Protein AF-A0AAV3WJL6-F1 (afdb_monomer)

Structure (mmCIF, N/CA/C/O backbone):
data_AF-A0AAV3WJL6-F1
#
_entry.id   AF-A0AAV3WJL6-F1
#
loop_
_atom_site.group_PDB
_atom_site.id
_atom_site.type_symbol
_atom_site.label_atom_id
_atom_site.label_alt_id
_atom_site.label_comp_id
_atom_site.label_asym_id
_atom_site.label_entity_id
_atom_site.label_seq_id
_atom_site.pdbx_PDB_ins_code
_atom_site.Cartn_x
_atom_site.Cartn_y
_atom_site.Cartn_z
_atom_site.occupancy
_atom_site.B_iso_or_equiv
_atom_site.auth_seq_id
_atom_site.auth_comp_id
_atom_site.auth_asym_id
_atom_site.auth_atom_id
_atom_site.pdbx_PDB_model_num
ATOM 1 N N . MET A 1 1 ? -5.509 6.172 38.648 1.00 57.38 1 MET A N 1
ATOM 2 C CA . MET A 1 1 ? -6.120 6.877 37.500 1.00 57.38 1 MET A CA 1
ATOM 3 C C . MET A 1 1 ? -5.105 7.201 36.400 1.00 57.38 1 MET A C 1
ATOM 5 O O . MET A 1 1 ? -5.249 6.650 35.320 1.00 57.38 1 MET A O 1
ATOM 9 N N . LEU A 1 2 ? -4.018 7.942 36.666 1.00 64.94 2 LEU A N 1
ATOM 10 C CA . LEU A 1 2 ? -3.002 8.308 35.651 1.00 64.94 2 LEU A CA 1
ATOM 11 C C . LEU A 1 2 ? -2.346 7.112 34.917 1.00 64.94 2 LEU A C 1
ATOM 13 O O . LEU A 1 2 ? -2.157 7.148 33.707 1.00 64.94 2 LEU A O 1
ATOM 17 N N . LYS A 1 3 ? -2.081 6.005 35.629 1.00 65.00 3 LYS A N 1
ATOM 18 C CA . LYS A 1 3 ? -1.502 4.775 35.045 1.00 65.00 3 LYS A CA 1
ATOM 19 C C . LYS A 1 3 ? -2.378 4.136 33.956 1.00 65.00 3 LYS A C 1
ATOM 21 O O . LYS A 1 3 ? -1.848 3.507 33.046 1.00 65.00 3 LYS A O 1
ATOM 26 N N . HIS A 1 4 ? -3.700 4.282 34.052 1.00 71.44 4 HIS A N 1
ATOM 27 C CA . HIS A 1 4 ? -4.630 3.737 33.059 1.00 71.44 4 HIS A CA 1
ATOM 28 C C . HIS A 1 4 ? -4.715 4.636 31.826 1.00 71.44 4 HIS A C 1
ATOM 30 O O . HIS A 1 4 ? -4.775 4.117 30.719 1.00 71.44 4 HIS A O 1
ATOM 36 N N . VAL A 1 5 ? -4.613 5.956 32.012 1.00 75.94 5 VAL A N 1
ATOM 37 C CA . VAL A 1 5 ? -4.569 6.934 30.915 1.00 75.94 5 VAL A CA 1
ATOM 38 C C . VAL A 1 5 ? -3.337 6.705 30.037 1.00 75.94 5 VAL A C 1
ATOM 40 O O . VAL A 1 5 ? -3.480 6.569 28.828 1.00 75.94 5 VAL A O 1
ATOM 43 N N . CYS A 1 6 ? -2.144 6.542 30.624 1.00 73.88 6 CYS A N 1
ATOM 44 C CA . CYS A 1 6 ? -0.932 6.278 29.836 1.00 73.88 6 CYS A CA 1
ATOM 45 C C . CYS A 1 6 ? -0.997 4.955 29.057 1.00 73.88 6 CYS A C 1
ATOM 47 O O . CYS A 1 6 ? -0.553 4.898 27.914 1.00 73.88 6 CYS A O 1
ATOM 49 N N . LYS A 1 7 ? -1.572 3.895 29.647 1.00 75.12 7 LYS A N 1
ATOM 50 C CA . LYS A 1 7 ? -1.783 2.622 28.937 1.00 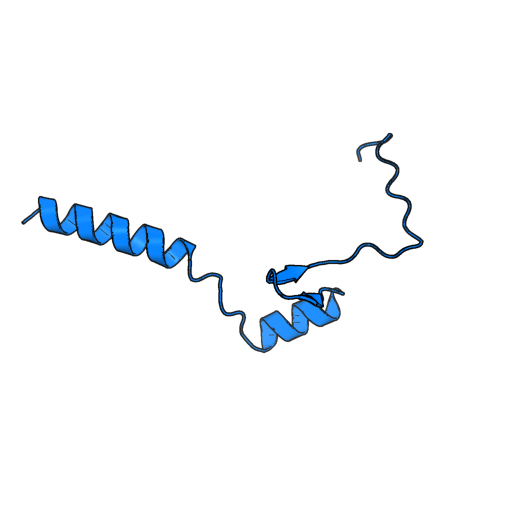75.12 7 LYS A CA 1
ATOM 51 C C . LYS A 1 7 ? -2.739 2.782 27.757 1.00 75.12 7 LYS A C 1
ATOM 53 O O . LYS A 1 7 ? -2.476 2.227 26.698 1.00 75.12 7 LYS A O 1
ATOM 58 N N . PHE A 1 8 ? -3.814 3.546 27.933 1.00 77.00 8 PHE A N 1
ATOM 59 C CA . PHE A 1 8 ? -4.794 3.782 26.877 1.00 77.00 8 PHE A CA 1
ATOM 60 C C . PHE A 1 8 ? -4.190 4.580 25.715 1.00 77.00 8 PHE A C 1
ATOM 62 O O . PHE A 1 8 ? -4.347 4.180 24.569 1.00 77.00 8 PHE A O 1
ATOM 69 N N . MET A 1 9 ? -3.411 5.624 26.019 1.00 74.88 9 MET A N 1
ATOM 70 C CA . MET A 1 9 ? -2.728 6.459 25.019 1.00 74.88 9 MET A CA 1
ATOM 71 C C . MET A 1 9 ? -1.726 5.666 24.167 1.00 74.88 9 MET A C 1
ATOM 73 O O . MET A 1 9 ? -1.618 5.895 22.965 1.00 74.88 9 MET A O 1
ATOM 77 N N . LEU A 1 10 ? -1.005 4.715 24.772 1.00 74.50 10 LEU A N 1
ATOM 78 C CA . LEU A 1 10 ? -0.098 3.825 24.041 1.00 74.50 10 LEU A CA 1
ATOM 79 C C . LEU A 1 10 ? -0.861 2.915 23.072 1.00 74.50 10 LEU A C 1
ATOM 81 O O . LEU A 1 10 ? -0.457 2.780 21.923 1.00 74.50 10 LEU A O 1
ATOM 85 N N . ILE A 1 11 ? -1.974 2.325 23.515 1.00 75.12 11 ILE A N 1
ATOM 86 C CA . ILE A 1 11 ? -2.786 1.428 22.681 1.00 75.12 11 ILE A CA 1
ATOM 87 C C . ILE A 1 11 ? -3.383 2.191 21.494 1.00 75.12 11 ILE A C 1
ATOM 89 O O . ILE A 1 11 ? -3.313 1.695 20.374 1.00 75.12 11 ILE A O 1
ATOM 93 N N . THR A 1 12 ? -3.897 3.405 21.718 1.00 67.44 12 THR A N 1
ATOM 94 C CA . THR A 1 12 ? -4.474 4.235 20.650 1.00 67.44 12 THR A CA 1
ATOM 95 C C . THR A 1 12 ? -3.420 4.702 19.645 1.00 67.44 12 THR A C 1
ATOM 97 O O . THR A 1 12 ? -3.642 4.634 18.440 1.00 67.44 12 THR A O 1
ATOM 100 N N . ALA A 1 13 ? -2.233 5.097 20.120 1.00 68.38 13 ALA A N 1
ATOM 101 C CA . ALA A 1 13 ? -1.133 5.500 19.243 1.00 68.38 13 ALA A CA 1
ATOM 102 C C . ALA A 1 13 ? -0.614 4.338 18.373 1.00 68.38 13 ALA A C 1
ATOM 104 O O . ALA A 1 13 ? -0.246 4.540 17.216 1.00 68.38 13 ALA A O 1
ATOM 105 N 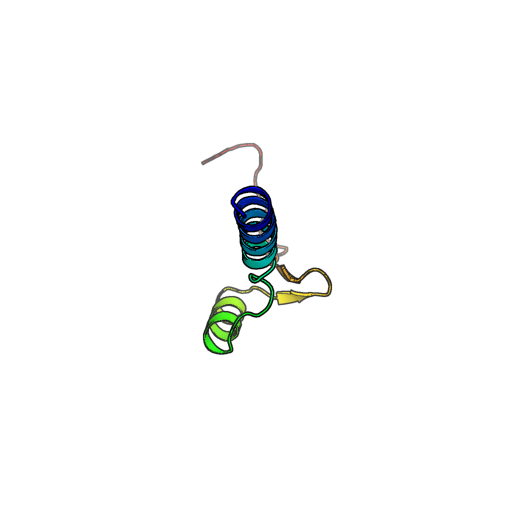N . LEU A 1 14 ? -0.608 3.111 18.908 1.00 61.81 14 LEU A N 1
ATOM 106 C CA . LEU A 1 14 ? -0.249 1.903 18.159 1.00 61.81 14 LEU A CA 1
ATOM 107 C C . LEU A 1 14 ? -1.345 1.483 17.164 1.00 61.81 14 LEU A C 1
ATOM 109 O O . LEU A 1 14 ? -1.016 1.057 16.059 1.00 61.81 14 LEU A O 1
ATOM 113 N N . SER A 1 15 ? -2.631 1.635 17.501 1.00 60.69 15 SER A N 1
ATOM 114 C CA . SER A 1 15 ? -3.737 1.301 16.587 1.00 60.69 15 SER A CA 1
ATOM 115 C C . SER A 1 15 ? -3.889 2.283 15.422 1.00 60.69 15 SER A C 1
ATOM 117 O O . SER A 1 15 ? -4.250 1.870 14.318 1.00 60.69 15 SER A O 1
ATOM 119 N N . ASP A 1 16 ? -3.564 3.561 15.622 1.00 53.81 16 ASP A N 1
ATOM 120 C CA . ASP A 1 16 ? -3.595 4.55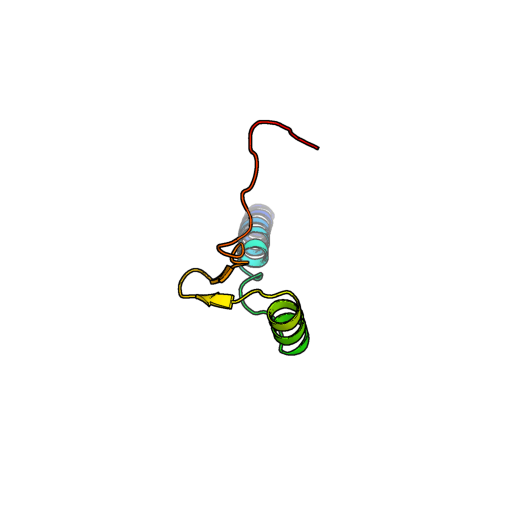5 14.541 1.00 53.81 16 ASP A CA 1
ATOM 121 C C . ASP A 1 16 ? -2.460 4.337 13.526 1.00 53.81 16 ASP A C 1
ATOM 123 O O . ASP A 1 16 ? -2.648 4.573 12.333 1.00 53.81 16 ASP A O 1
ATOM 127 N N . CYS A 1 17 ? -1.321 3.774 13.951 1.00 60.72 17 CYS A N 1
ATOM 128 C CA . CYS A 1 17 ? -0.250 3.336 13.045 1.00 60.72 17 CYS A CA 1
ATOM 129 C C . CYS A 1 17 ? -0.690 2.159 12.141 1.00 60.72 17 CYS A C 1
ATOM 131 O O . CYS A 1 17 ? -0.267 2.053 10.991 1.00 60.72 17 CYS A O 1
ATOM 133 N N . LEU A 1 18 ? -1.602 1.309 12.627 1.00 52.53 18 LEU A N 1
ATOM 134 C CA . LEU A 1 18 ? -2.188 0.185 11.881 1.00 52.53 18 LEU A CA 1
ATOM 135 C C . LEU A 1 18 ? -3.383 0.579 10.993 1.00 52.53 18 LEU A C 1
ATOM 137 O O . LEU A 1 18 ? -3.794 -0.200 10.132 1.00 52.53 18 LEU A O 1
ATOM 141 N N . SER A 1 19 ? -3.931 1.788 11.150 1.00 53.91 19 SER A N 1
ATOM 142 C CA . SER A 1 19 ? -5.133 2.233 10.424 1.00 53.91 19 SER A CA 1
ATOM 143 C C . SER A 1 19 ? -4.863 2.748 9.001 1.00 53.91 19 SER A C 1
ATOM 145 O O . SER A 1 19 ? -5.784 3.176 8.307 1.00 53.91 19 SER A O 1
ATOM 147 N N . LEU A 1 20 ? -3.631 2.611 8.499 1.00 54.69 20 LEU A N 1
ATOM 148 C CA . LEU A 1 20 ? -3.283 2.802 7.080 1.00 54.69 20 LEU A CA 1
ATOM 149 C C . LEU A 1 20 ? -3.861 1.711 6.146 1.00 54.69 20 LEU A C 1
ATOM 151 O O . LEU A 1 20 ? -3.644 1.763 4.937 1.00 54.69 20 LEU A O 1
ATOM 155 N N . GLY A 1 21 ? -4.593 0.727 6.680 1.00 58.81 21 GLY A N 1
ATOM 156 C CA . GLY A 1 21 ? -4.994 -0.485 5.957 1.00 58.81 21 GLY A CA 1
ATOM 157 C C . GLY A 1 21 ? -6.141 -0.356 4.945 1.00 58.81 21 GLY A C 1
ATOM 158 O O . GLY A 1 21 ? -6.250 -1.208 4.068 1.00 58.81 21 GLY A O 1
ATOM 159 N N . TYR A 1 22 ? -6.987 0.680 5.004 1.00 67.81 22 TYR A N 1
ATOM 160 C CA . TYR A 1 22 ? -8.139 0.798 4.095 1.00 67.81 22 TYR A CA 1
ATOM 161 C C . TYR A 1 22 ? -8.134 2.117 3.325 1.00 67.81 22 TYR A C 1
ATOM 163 O O . TYR A 1 22 ? -8.644 3.145 3.767 1.00 67.81 22 TYR A O 1
ATOM 171 N N . LEU A 1 23 ? -7.566 2.069 2.121 1.00 77.69 23 LEU A N 1
ATOM 172 C CA . LEU A 1 23 ? -7.648 3.154 1.148 1.00 77.69 23 LEU A CA 1
ATOM 173 C C . LEU A 1 23 ? -9.083 3.280 0.626 1.00 77.69 23 LEU A C 1
ATOM 175 O O . LEU A 1 23 ? -9.726 2.291 0.275 1.00 77.69 23 LEU A O 1
ATOM 179 N N . ASN A 1 24 ? -9.589 4.509 0.540 1.00 84.88 24 ASN A N 1
ATOM 180 C CA . ASN A 1 24 ? -10.908 4.768 -0.029 1.00 84.88 24 ASN A CA 1
ATOM 181 C C . ASN A 1 24 ? -10.900 4.651 -1.568 1.00 84.88 24 ASN A C 1
ATOM 183 O O . ASN A 1 24 ? -9.852 4.693 -2.216 1.00 84.88 24 ASN A O 1
ATOM 187 N N . TYR A 1 25 ? -12.088 4.596 -2.181 1.00 88.50 25 TYR A N 1
ATOM 188 C CA . TYR A 1 25 ? -12.243 4.459 -3.637 1.00 88.50 25 TYR A CA 1
ATOM 189 C C . TYR A 1 25 ? -11.442 5.490 -4.457 1.00 88.50 25 TYR A C 1
ATOM 191 O O . TYR A 1 25 ? -10.855 5.142 -5.485 1.00 88.50 25 TYR A O 1
ATOM 199 N N . LYS A 1 26 ? -11.384 6.758 -4.020 1.00 91.94 26 LYS A N 1
ATOM 200 C CA . LYS A 1 26 ? -10.631 7.807 -4.732 1.00 91.94 26 LYS A CA 1
ATOM 201 C C . LYS A 1 26 ? -9.125 7.554 -4.663 1.00 91.94 26 LYS A C 1
ATOM 203 O O . LYS A 1 26 ? -8.453 7.696 -5.684 1.00 91.94 26 LYS A O 1
ATOM 208 N N . GLN A 1 27 ? -8.616 7.151 -3.501 1.00 90.81 27 GLN A N 1
ATOM 209 C CA . GLN A 1 27 ? -7.203 6.822 -3.298 1.00 90.81 27 GLN A CA 1
ATOM 210 C C . GLN A 1 27 ? -6.811 5.584 -4.112 1.00 90.81 27 GLN A C 1
ATOM 212 O O . GLN A 1 27 ? -5.849 5.625 -4.874 1.00 90.81 27 GLN A O 1
ATOM 217 N N . THR A 1 28 ? -7.627 4.530 -4.071 1.00 90.88 28 THR A N 1
ATOM 218 C CA . THR A 1 28 ? -7.461 3.336 -4.910 1.00 90.88 28 THR A CA 1
ATOM 219 C C . THR A 1 28 ? -7.455 3.672 -6.404 1.00 90.88 28 THR A C 1
ATOM 221 O O . THR A 1 28 ? -6.623 3.168 -7.159 1.00 90.88 28 THR A O 1
ATOM 224 N N . ARG A 1 29 ? -8.358 4.551 -6.859 1.00 93.06 29 ARG A N 1
ATOM 225 C CA . ARG A 1 29 ? -8.399 4.994 -8.260 1.00 93.06 29 ARG A CA 1
ATOM 226 C C . ARG A 1 29 ? -7.143 5.773 -8.652 1.00 93.06 29 ARG A C 1
ATOM 228 O O . ARG A 1 29 ? -6.674 5.626 -9.778 1.00 93.06 29 ARG A O 1
ATOM 235 N N . MET A 1 30 ? -6.623 6.606 -7.757 1.00 93.94 30 MET A N 1
ATOM 236 C CA . MET A 1 30 ? -5.387 7.354 -7.981 1.00 93.94 30 MET A CA 1
ATOM 237 C C . MET A 1 30 ? -4.177 6.419 -8.092 1.00 93.94 30 MET A C 1
ATOM 239 O O . MET A 1 30 ? -3.409 6.556 -9.039 1.00 93.94 30 MET A O 1
ATOM 243 N N . LEU A 1 31 ? -4.058 5.433 -7.201 1.00 91.44 31 LEU A N 1
ATOM 244 C CA . LEU A 1 31 ? -2.978 4.440 -7.224 1.00 91.44 31 LEU A CA 1
ATOM 245 C C . LEU A 1 31 ? -2.963 3.645 -8.533 1.00 91.44 31 LEU A C 1
ATOM 247 O O . LEU A 1 31 ? -1.937 3.586 -9.208 1.00 91.44 31 LEU A O 1
ATOM 251 N N . LYS A 1 32 ? -4.125 3.142 -8.969 1.00 91.00 32 LYS A N 1
ATOM 252 C CA . LYS A 1 32 ? -4.247 2.458 -10.268 1.00 91.00 32 LYS A CA 1
ATOM 253 C C . LYS A 1 32 ? -3.809 3.341 -11.442 1.00 91.00 32 LYS A C 1
ATOM 255 O O . LYS A 1 32 ? -3.145 2.858 -12.350 1.00 91.00 32 LYS A O 1
ATOM 260 N N . LYS A 1 33 ? -4.151 4.637 -11.428 1.00 91.56 33 LYS A N 1
ATOM 261 C CA . LYS A 1 33 ? -3.714 5.591 -12.467 1.00 91.56 33 LYS A CA 1
ATOM 262 C C . LYS A 1 33 ? -2.202 5.808 -12.488 1.00 91.56 33 LYS A C 1
ATOM 264 O O . LYS A 1 33 ? -1.664 6.096 -13.548 1.00 91.56 33 LYS A O 1
ATOM 269 N N . GLN A 1 34 ? -1.543 5.700 -11.339 1.00 89.00 34 GLN A N 1
ATOM 270 C CA . GLN A 1 34 ? -0.092 5.830 -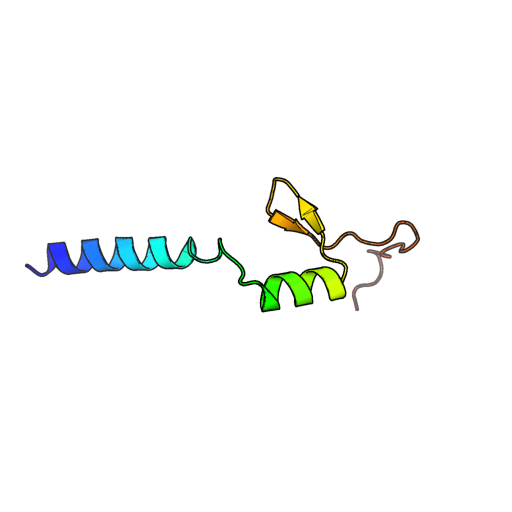11.217 1.00 89.00 34 GLN A CA 1
ATOM 271 C C . GLN A 1 34 ? 0.659 4.532 -11.557 1.00 89.00 34 GLN A C 1
ATOM 273 O O . GLN A 1 34 ? 1.882 4.519 -11.508 1.00 89.00 34 GLN A O 1
ATOM 278 N N . GLY A 1 35 ? -0.050 3.454 -11.913 1.00 88.94 35 GLY A N 1
ATOM 279 C CA . GLY A 1 35 ? 0.558 2.162 -12.234 1.00 88.94 35 GLY A CA 1
ATOM 280 C C . GLY A 1 35 ? 0.780 1.256 -11.023 1.00 88.94 35 GLY A C 1
ATOM 281 O O . GLY A 1 35 ? 1.429 0.222 -11.156 1.00 88.94 35 GLY A O 1
ATOM 282 N N . PHE A 1 36 ? 0.232 1.603 -9.853 1.00 91.81 36 PHE A N 1
ATOM 283 C 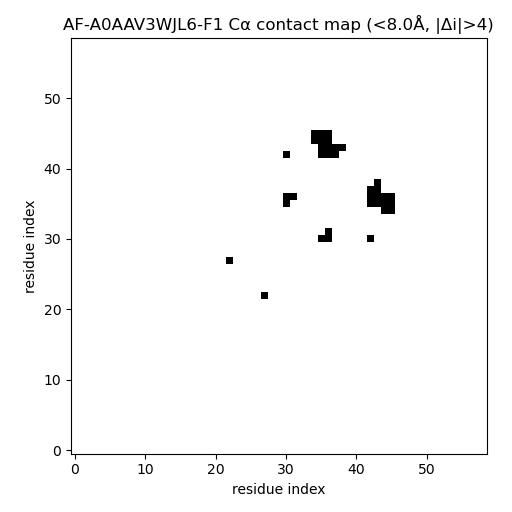CA . PHE A 1 36 ? 0.245 0.695 -8.711 1.00 91.81 36 PHE A CA 1
ATOM 284 C C . PHE A 1 36 ? -0.743 -0.456 -8.918 1.00 91.81 36 PHE A C 1
ATOM 286 O O . PHE A 1 36 ? -1.878 -0.269 -9.373 1.00 91.81 36 PHE A O 1
ATOM 293 N N . THR A 1 37 ? -0.328 -1.641 -8.496 1.00 90.50 37 THR A N 1
ATOM 294 C CA . THR A 1 37 ? -1.107 -2.877 -8.500 1.00 90.50 37 THR A CA 1
ATOM 295 C C . THR A 1 37 ? -1.327 -3.360 -7.072 1.00 90.50 37 THR A C 1
ATOM 297 O O . THR A 1 37 ? -0.434 -3.245 -6.240 1.00 90.50 37 THR A O 1
ATOM 300 N N . LEU A 1 38 ? -2.515 -3.890 -6.779 1.00 88.06 38 LEU A N 1
ATOM 301 C CA . LEU A 1 38 ? -2.819 -4.499 -5.484 1.00 88.06 38 LEU A CA 1
ATOM 302 C C . LEU A 1 38 ? -2.450 -5.987 -5.533 1.00 88.06 38 LEU A C 1
ATOM 304 O O . LEU A 1 38 ? -2.992 -6.710 -6.371 1.00 88.06 38 LEU A O 1
ATOM 308 N N . ASN A 1 39 ? -1.544 -6.422 -4.662 1.00 85.75 39 ASN A N 1
ATOM 309 C CA . ASN A 1 39 ? -1.153 -7.818 -4.458 1.00 85.75 39 ASN A CA 1
ATOM 310 C C . ASN A 1 39 ? -1.463 -8.257 -3.010 1.00 85.75 39 ASN A C 1
ATOM 312 O O . ASN A 1 39 ? -2.059 -7.501 -2.243 1.00 85.75 39 ASN A O 1
ATOM 316 N N . GLU A 1 40 ? -1.078 -9.481 -2.644 1.00 83.56 40 GLU A N 1
ATOM 317 C CA . GLU A 1 40 ? -1.316 -10.054 -1.308 1.00 83.56 40 GLU A CA 1
ATOM 318 C C . GLU A 1 40 ? -0.623 -9.271 -0.174 1.00 83.56 40 GLU A C 1
ATOM 320 O O . GLU A 1 40 ? -1.091 -9.290 0.961 1.00 83.56 40 GLU A O 1
ATOM 325 N N . GLU A 1 41 ? 0.451 -8.538 -0.487 1.00 82.00 41 GLU A N 1
ATOM 326 C CA . GLU A 1 41 ? 1.228 -7.722 0.458 1.00 82.00 41 GLU A CA 1
ATOM 327 C C . GLU A 1 41 ? 0.730 -6.267 0.545 1.00 82.00 41 GLU A C 1
ATOM 329 O O . GLU A 1 41 ? 1.042 -5.556 1.500 1.00 82.00 41 GLU A O 1
ATOM 334 N N . GLY A 1 42 ? -0.051 -5.807 -0.440 1.00 84.75 42 GLY A N 1
ATOM 335 C CA . GLY A 1 42 ? -0.613 -4.460 -0.498 1.00 84.75 42 GLY A CA 1
ATOM 336 C C . GLY A 1 42 ? -0.458 -3.782 -1.862 1.00 84.75 42 GLY A C 1
ATOM 337 O O . GLY A 1 42 ? -0.471 -4.410 -2.918 1.00 84.75 42 GLY A O 1
ATOM 338 N N . TRP A 1 43 ? -0.385 -2.451 -1.862 1.00 88.31 43 TRP A N 1
ATOM 339 C CA . TRP A 1 43 ? -0.209 -1.673 -3.091 1.00 88.31 43 TRP A CA 1
ATOM 340 C C . TRP A 1 43 ? 1.268 -1.571 -3.454 1.00 88.31 43 TRP A C 1
ATOM 342 O O . TRP A 1 43 ? 2.053 -1.006 -2.697 1.00 88.31 43 TRP A O 1
ATOM 352 N N . THR A 1 44 ? 1.634 -2.054 -4.638 1.00 88.00 44 THR A N 1
ATOM 353 C CA . THR A 1 44 ? 3.015 -2.046 -5.133 1.00 88.00 44 THR A CA 1
ATOM 354 C C . THR A 1 44 ? 3.114 -1.341 -6.479 1.00 88.00 44 THR A C 1
ATOM 356 O O . THR A 1 44 ? 2.231 -1.469 -7.326 1.00 88.00 44 THR A O 1
ATOM 359 N N . LEU A 1 45 ? 4.184 -0.566 -6.680 1.00 87.75 45 LEU A N 1
ATOM 360 C CA . LEU A 1 45 ? 4.518 0.035 -7.971 1.00 87.75 45 LEU A CA 1
ATOM 361 C C . LEU A 1 45 ? 5.545 -0.859 -8.656 1.00 87.75 45 LEU A C 1
ATOM 363 O O . LEU A 1 45 ? 6.681 -0.970 -8.195 1.00 87.75 45 LEU A O 1
ATOM 367 N N . ARG A 1 46 ? 5.144 -1.514 -9.745 1.00 78.69 46 ARG A N 1
ATOM 368 C CA . ARG A 1 46 ? 6.065 -2.358 -10.501 1.00 78.69 46 AR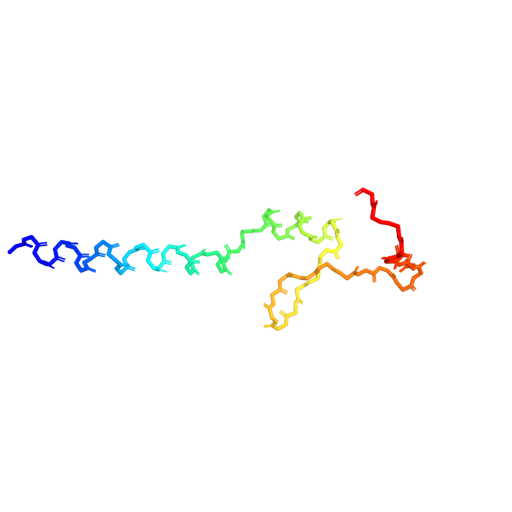G A CA 1
ATOM 369 C C . ARG A 1 46 ? 6.866 -1.498 -11.468 1.00 78.69 46 ARG A C 1
ATOM 371 O O . ARG A 1 46 ? 6.301 -0.749 -12.262 1.00 78.69 46 ARG A O 1
ATOM 378 N N . LEU A 1 47 ? 8.183 -1.639 -11.406 1.00 79.56 47 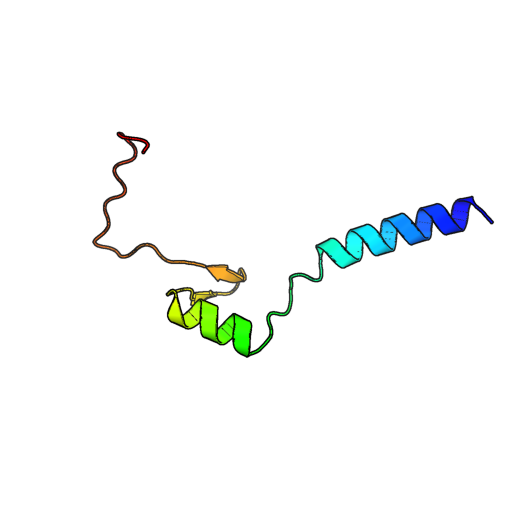LEU A N 1
ATOM 379 C CA . LEU A 1 47 ? 9.078 -1.038 -12.378 1.00 79.56 47 LEU A CA 1
ATOM 380 C C . LEU A 1 47 ? 8.869 -1.725 -13.745 1.00 79.56 47 LEU A C 1
ATOM 382 O O . LEU A 1 47 ? 8.831 -2.959 -13.786 1.00 79.56 47 LEU A O 1
ATOM 386 N N . PRO A 1 48 ? 8.695 -0.978 -14.850 1.00 73.00 48 PRO A N 1
ATOM 387 C CA . PRO A 1 48 ? 8.562 -1.570 -16.178 1.00 73.00 48 PRO A CA 1
ATOM 388 C C . PRO A 1 48 ? 9.787 -2.418 -16.531 1.00 73.00 48 PRO A C 1
ATOM 390 O O . PRO A 1 48 ? 10.911 -2.026 -16.234 1.00 73.00 48 PRO A O 1
ATOM 393 N N . GLU A 1 49 ? 9.580 -3.536 -17.229 1.00 71.38 49 GLU A N 1
ATOM 394 C CA . GLU A 1 49 ? 10.646 -4.490 -17.598 1.00 71.38 49 GLU A CA 1
ATOM 395 C C . GLU A 1 49 ? 11.753 -3.860 -18.461 1.00 71.38 49 GLU A C 1
ATOM 397 O O . GLU A 1 49 ? 12.884 -4.330 -18.474 1.00 71.38 49 GLU A O 1
ATOM 402 N N . ASN A 1 50 ? 11.443 -2.746 -19.128 1.00 71.69 50 ASN A N 1
ATOM 403 C CA . ASN A 1 50 ? 12.370 -2.012 -19.988 1.00 71.69 50 ASN A CA 1
ATOM 404 C C . ASN A 1 50 ? 13.156 -0.919 -19.244 1.00 71.69 50 ASN A C 1
ATOM 406 O O . ASN A 1 50 ? 13.962 -0.223 -19.860 1.00 71.69 50 ASN A O 1
ATOM 410 N N . TYR A 1 51 ? 12.898 -0.710 -17.949 1.00 67.81 51 TYR A N 1
ATOM 411 C CA . TYR A 1 51 ? 13.594 0.300 -17.160 1.00 67.81 51 TYR A CA 1
ATOM 412 C C . TYR A 1 51 ? 14.798 -0.338 -16.463 1.00 67.81 51 TYR A C 1
ATOM 414 O O . TYR A 1 51 ? 14.671 -1.007 -15.438 1.00 67.81 51 TYR A O 1
ATOM 422 N N . CYS A 1 52 ? 15.985 -0.117 -17.024 1.00 66.44 52 CYS A N 1
ATOM 423 C CA . CYS A 1 52 ? 17.239 -0.450 -16.363 1.00 66.44 52 CYS A CA 1
ATOM 424 C C . CYS A 1 52 ? 17.549 0.662 -15.355 1.00 66.44 52 CYS A C 1
ATOM 426 O O . CYS A 1 52 ? 17.918 1.771 -15.739 1.00 66.44 52 CYS A O 1
ATOM 428 N N . LEU A 1 53 ? 17.341 0.389 -14.066 1.00 65.94 53 LEU A N 1
ATOM 429 C CA . LEU A 1 53 ? 17.708 1.309 -12.994 1.00 65.94 53 LEU A CA 1
ATOM 430 C C . LEU A 1 53 ? 19.230 1.227 -12.837 1.00 65.94 53 LEU A C 1
ATOM 432 O O . LEU A 1 53 ? 19.744 0.283 -12.239 1.00 65.94 53 LEU A O 1
ATOM 436 N N . ASP A 1 54 ? 19.949 2.158 -13.460 1.00 65.69 54 ASP A N 1
ATOM 437 C CA . ASP A 1 54 ? 21.407 2.202 -13.392 1.00 65.69 54 ASP A CA 1
ATOM 438 C C . ASP A 1 54 ? 21.833 2.642 -11.983 1.00 65.69 54 ASP A C 1
ATOM 440 O O . ASP A 1 54 ? 21.968 3.823 -11.673 1.00 65.69 54 ASP A O 1
ATOM 444 N N . LEU A 1 55 ? 21.988 1.659 -11.094 1.00 66.25 55 LEU A N 1
ATOM 445 C CA . LEU A 1 55 ? 22.370 1.830 -9.688 1.00 66.25 55 LEU A CA 1
ATOM 446 C C . LEU A 1 55 ? 23.784 2.422 -9.511 1.00 66.25 55 LEU A C 1
ATOM 448 O O . LEU A 1 55 ? 24.207 2.650 -8.379 1.00 66.25 55 LEU A O 1
ATOM 452 N N . SER A 1 56 ? 24.519 2.660 -10.604 1.00 65.25 56 SER A N 1
ATOM 453 C CA . SER A 1 56 ? 25.866 3.237 -10.598 1.00 65.25 56 SER A CA 1
ATOM 454 C C . SER A 1 56 ? 25.903 4.773 -10.601 1.00 65.25 56 SER A C 1
ATOM 456 O O . SER A 1 56 ? 26.960 5.342 -10.332 1.00 65.25 56 SER A O 1
ATOM 458 N N . ASN A 1 57 ? 24.773 5.450 -10.840 1.00 54.06 57 ASN A N 1
ATOM 459 C CA . ASN A 1 57 ? 24.677 6.914 -10.814 1.00 54.06 57 ASN A CA 1
ATOM 460 C C . ASN A 1 57 ? 23.467 7.371 -9.979 1.00 54.06 57 ASN A C 1
ATOM 462 O O . ASN A 1 57 ? 22.350 7.443 -10.498 1.00 54.06 57 ASN A O 1
ATOM 466 N N . PRO A 1 58 ? 23.652 7.675 -8.681 1.00 53.09 58 PRO A N 1
ATOM 467 C CA . PRO A 1 58 ? 22.600 8.296 -7.890 1.00 53.09 58 PRO A CA 1
ATOM 468 C C . PRO A 1 58 ? 22.385 9.742 -8.369 1.00 53.09 58 PRO A C 1
ATOM 470 O O . PRO A 1 58 ? 23.333 10.524 -8.421 1.00 53.09 58 PRO A O 1
ATOM 473 N N . ILE A 1 59 ? 21.142 10.061 -8.746 1.00 57.81 59 ILE A N 1
ATOM 474 C CA . ILE A 1 59 ? 20.651 11.433 -8.983 1.00 57.81 59 ILE A CA 1
ATOM 475 C C . ILE A 1 59 ? 20.606 12.194 -7.657 1.00 57.81 59 ILE A C 1
ATOM 477 O O . ILE A 1 59 ? 20.148 11.586 -6.661 1.00 57.81 59 ILE A O 1
#

Organism: Acinetobacter johnsonii (NCBI:txid40214)

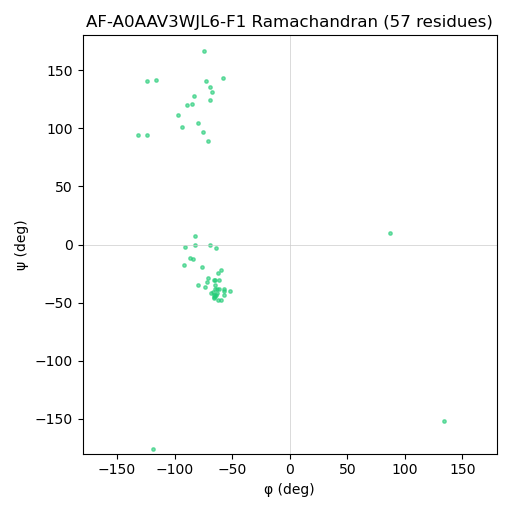Foldseek 3Di:
DVVVVVVVVVVVVVVVVVVVPDDDPVRVVVLVVVQWDQDPVGTDRDDDPPDDPPPVDDD

Solvent-accessible surface area (backbone atoms only — not comparable to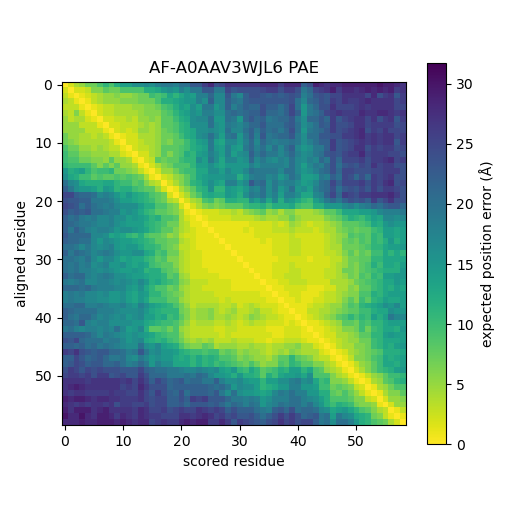 full-atom values): 3895 Å² total; per-residue (Å²): 112,71,74,57,52,55,54,50,53,52,52,52,60,54,50,59,69,61,60,77,76,73,74,49,72,69,56,49,53,51,40,50,75,73,56,33,43,82,55,98,92,42,81,41,74,71,79,58,93,84,62,80,77,63,85,87,62,86,129

Radius of gyration: 19.3 Å; Cα contacts (8 Å, |Δi|>4): 18; chains: 1; bounding box: 38×22×58 Å

Sequence (59 aa):
MLKHVCKFMLITALSDCLSLGYLNYKQTRMLKKQGFTLNEEGWTLRLPENYCLDLSNPI

Mean predicted aligned error: 13.05 Å

pLDDT: mean 74.86, std 12.73, range [52.53, 93.94]

Secondary structure (DSSP, 8-state):
-HHHHHHHHHHHHHHHHHGGG---HHHHHHHHHTTEEEETTEEEEPPPTT----TTS--